Protein AF-A0A8S4QIA6-F1 (afdb_monomer_lite)

pLDDT: mean 75.53, std 24.46, range [36.22, 97.0]

Sequence (91 aa):
MVEHRLKNAQRAMERAMLGFSLLDRIPNVEIRNRTEITDIVQRAATLKWSWAGHMCRREGRAVEASDSGLTTAHWTGEASADHQLDGGMIS

Secondary structure (DSSP, 8-state):
-HHHHHHHHHHHHHHHHHT--STT---HHHHHHHH-PPPHHHHHHHHHHHHHHHHHHHHTTSSSSSSS-----------------------

Organism: NCBI:txid348720

Foldseek 3Di:
DVLVVLQVVVQVVLCVVVVHDVVVVDDPVVSCVVPVDDRPVVVVVVVVVVVVVVVVVVVVPPPPPPPPDDDPPDDDDDDPDDDDDDDDDDD

Structure (mmCIF, N/CA/C/O backbone):
data_AF-A0A8S4QIA6-F1
#
_entry.id   AF-A0A8S4QIA6-F1
#
loop_
_atom_site.group_PDB
_atom_site.id
_atom_site.type_symbol
_atom_site.label_atom_id
_atom_site.label_alt_id
_atom_site.label_comp_id
_atom_site.label_asym_id
_atom_site.label_entity_id
_atom_site.label_seq_id
_atom_site.pdbx_PDB_ins_code
_atom_site.Cartn_x
_atom_site.Cartn_y
_atom_site.Cartn_z
_atom_site.occupancy
_atom_site.B_iso_or_equiv
_atom_site.auth_seq_id
_atom_site.auth_comp_id
_atom_site.auth_asym_id
_atom_site.auth_atom_id
_atom_site.pdbx_PDB_model_num
ATOM 1 N N . MET A 1 1 ? -10.060 8.492 -9.326 1.00 71.81 1 MET A N 1
ATOM 2 C CA . MET A 1 1 ? -11.351 7.791 -9.101 1.00 71.81 1 MET A CA 1
ATOM 3 C C . MET A 1 1 ? -11.180 6.276 -8.924 1.00 71.81 1 MET A C 1
ATOM 5 O O . MET A 1 1 ? -11.547 5.772 -7.872 1.00 71.81 1 MET A O 1
ATOM 9 N N . VAL A 1 2 ? -10.585 5.550 -9.885 1.00 86.56 2 VAL A N 1
ATOM 10 C CA . VAL A 1 2 ? -10.371 4.082 -9.792 1.00 86.56 2 VAL A CA 1
ATOM 11 C C . VAL A 1 2 ? -9.426 3.692 -8.648 1.00 86.56 2 VAL A C 1
ATOM 13 O O . VAL A 1 2 ? -9.734 2.792 -7.875 1.00 86.56 2 VAL A O 1
ATOM 16 N N . GLU A 1 3 ? -8.333 4.435 -8.475 1.00 92.75 3 GLU A N 1
ATOM 17 C CA . GLU A 1 3 ? -7.350 4.220 -7.406 1.00 92.75 3 GLU A CA 1
ATOM 18 C C . GLU A 1 3 ? -7.975 4.190 -6.000 1.00 92.75 3 GLU A C 1
ATOM 20 O O . GLU A 1 3 ? -7.710 3.299 -5.198 1.00 92.75 3 GLU A O 1
ATOM 25 N N . HIS A 1 4 ? -8.859 5.150 -5.719 1.00 94.94 4 HIS A N 1
ATOM 26 C CA . HIS A 1 4 ? -9.530 5.269 -4.428 1.00 94.94 4 HIS A CA 1
ATOM 27 C C . HIS A 1 4 ? -10.442 4.068 -4.144 1.00 94.94 4 HIS A C 1
ATOM 29 O O . HIS A 1 4 ? -10.477 3.561 -3.026 1.00 94.94 4 HIS A O 1
ATOM 35 N N . ARG A 1 5 ? -11.143 3.568 -5.170 1.00 95.69 5 ARG A N 1
ATOM 36 C CA . ARG A 1 5 ? -12.012 2.390 -5.040 1.00 95.69 5 ARG A CA 1
ATOM 37 C C . ARG A 1 5 ? -11.206 1.130 -4.738 1.00 95.69 5 ARG A C 1
ATOM 39 O O . ARG A 1 5 ? -11.607 0.370 -3.864 1.00 95.69 5 ARG A O 1
ATOM 46 N N . LEU A 1 6 ? -10.063 0.948 -5.401 1.00 95.50 6 LEU A N 1
ATOM 47 C CA . LEU A 1 6 ? -9.164 -0.180 -5.140 1.00 95.50 6 LEU A CA 1
ATOM 48 C C . LEU A 1 6 ? -8.593 -0.123 -3.721 1.00 95.50 6 LEU A C 1
ATOM 50 O O . LEU A 1 6 ? -8.650 -1.115 -3.001 1.00 95.50 6 LEU A O 1
ATOM 54 N N . LYS A 1 7 ? -8.134 1.055 -3.283 1.00 94.56 7 LYS A N 1
ATOM 55 C CA . LYS A 1 7 ? -7.659 1.264 -1.907 1.00 94.56 7 LYS A CA 1
ATOM 56 C C . LYS A 1 7 ? -8.741 0.961 -0.869 1.00 94.56 7 LYS A C 1
ATOM 58 O O . LYS A 1 7 ? -8.451 0.334 0.146 1.00 94.56 7 LYS A O 1
ATOM 63 N N . ASN A 1 8 ? -9.983 1.375 -1.111 1.00 94.56 8 ASN A N 1
ATOM 64 C CA . ASN A 1 8 ? -11.089 1.094 -0.194 1.00 94.56 8 ASN A CA 1
ATOM 65 C C . ASN A 1 8 ? -11.465 -0.390 -0.174 1.00 94.56 8 ASN A C 1
ATOM 67 O O . ASN A 1 8 ? -11.675 -0.936 0.905 1.00 94.56 8 ASN A O 1
ATOM 71 N N . ALA A 1 9 ? -11.499 -1.045 -1.337 1.00 95.94 9 ALA A N 1
ATOM 72 C CA . ALA A 1 9 ? -11.754 -2.479 -1.432 1.00 95.94 9 ALA A CA 1
ATOM 73 C C . ALA A 1 9 ? -10.675 -3.294 -0.701 1.00 95.94 9 ALA A C 1
ATOM 75 O O . ALA A 1 9 ? -11.010 -4.164 0.100 1.00 95.94 9 ALA A O 1
ATOM 76 N N . GLN A 1 10 ? -9.395 -2.956 -0.896 1.00 96.56 10 GLN A N 1
ATOM 77 C CA . GLN A 1 10 ? -8.289 -3.568 -0.158 1.00 96.56 10 GLN A CA 1
ATOM 78 C C . GLN A 1 10 ? -8.464 -3.390 1.358 1.00 96.56 10 GLN A C 1
ATOM 80 O O . GLN A 1 10 ? -8.444 -4.368 2.094 1.00 96.56 10 GLN A O 1
ATOM 85 N N . ARG A 1 11 ? -8.730 -2.167 1.834 1.00 95.06 11 ARG A N 1
ATOM 86 C CA . ARG A 1 11 ? -8.932 -1.882 3.270 1.00 95.06 11 ARG A CA 1
ATOM 87 C C . ARG A 1 11 ? -10.124 -2.612 3.887 1.00 95.06 11 ARG A C 1
ATOM 89 O O . ARG A 1 11 ? -10.107 -2.887 5.086 1.00 95.06 11 ARG A O 1
ATOM 96 N N . ALA A 1 12 ? -11.181 -2.839 3.111 1.00 95.06 12 ALA A N 1
ATOM 97 C CA . ALA A 1 12 ? -12.335 -3.614 3.552 1.00 95.06 12 ALA A CA 1
ATOM 98 C C . ALA A 1 12 ? -11.972 -5.100 3.680 1.00 95.06 12 ALA A C 1
ATOM 100 O O . ALA A 1 12 ? -12.303 -5.716 4.690 1.00 95.06 12 ALA A O 1
ATOM 101 N N . MET A 1 13 ? -11.227 -5.645 2.712 1.00 96.75 13 MET A N 1
ATOM 102 C CA . MET A 1 13 ? -10.690 -7.007 2.792 1.00 96.75 13 MET A CA 1
ATOM 103 C C . MET A 1 13 ? -9.755 -7.194 3.986 1.00 96.75 13 MET A C 1
ATOM 105 O O . MET A 1 13 ? -9.948 -8.129 4.751 1.00 96.75 13 MET A O 1
ATOM 109 N N . GLU A 1 14 ? -8.786 -6.300 4.183 1.00 96.81 14 GLU A N 1
ATOM 110 C CA . GLU A 1 14 ? -7.832 -6.391 5.296 1.00 96.81 14 GLU A CA 1
ATOM 111 C C . GLU A 1 14 ? -8.542 -6.397 6.660 1.00 96.81 14 GLU A C 1
ATOM 113 O O . GLU A 1 14 ? -8.181 -7.160 7.553 1.00 96.81 14 GLU A O 1
ATOM 118 N N . ARG A 1 15 ? -9.600 -5.588 6.816 1.00 96.62 15 ARG A N 1
ATOM 119 C CA . ARG A 1 15 ? -10.441 -5.607 8.022 1.00 96.62 15 ARG A CA 1
ATOM 120 C C . ARG A 1 15 ? -11.157 -6.938 8.200 1.00 96.62 15 ARG A C 1
ATOM 122 O O . ARG A 1 15 ? -11.116 -7.491 9.293 1.00 96.62 15 ARG A O 1
ATOM 129 N N . ALA A 1 16 ? -11.768 -7.458 7.138 1.00 95.44 16 ALA A N 1
ATOM 130 C CA . ALA A 1 16 ? -12.464 -8.740 7.184 1.00 95.44 16 ALA A CA 1
ATOM 131 C C . ALA A 1 16 ? -11.514 -9.902 7.524 1.00 95.44 16 ALA A C 1
ATOM 133 O O . ALA A 1 16 ? -11.871 -10.753 8.332 1.00 95.44 16 ALA A O 1
ATOM 134 N N . MET A 1 17 ? -10.291 -9.901 6.981 1.00 95.19 17 MET A N 1
ATOM 135 C CA . MET A 1 17 ? -9.258 -10.904 7.280 1.00 95.19 17 MET A CA 1
ATOM 136 C C . MET A 1 17 ? -8.873 -10.937 8.763 1.00 95.19 17 MET A C 1
ATOM 138 O O . MET A 1 17 ? -8.615 -12.008 9.302 1.00 95.19 17 MET A O 1
ATOM 142 N N . LEU A 1 18 ? -8.842 -9.775 9.421 1.00 95.62 18 LEU A N 1
ATOM 143 C CA . LEU A 1 18 ? -8.509 -9.651 10.843 1.00 95.62 18 LEU A CA 1
ATOM 144 C C . LEU A 1 18 ? -9.738 -9.690 11.768 1.00 95.62 18 LEU A C 1
ATOM 146 O O . LEU A 1 18 ? -9.584 -9.595 12.983 1.00 95.62 18 LEU A O 1
ATOM 150 N N . GLY A 1 19 ? -10.950 -9.802 11.216 1.00 95.69 19 GLY A N 1
ATOM 151 C CA . GLY A 1 19 ? -12.195 -9.780 11.986 1.00 95.69 19 GLY A CA 1
ATOM 152 C C . GLY A 1 19 ? -12.560 -8.410 12.572 1.00 95.69 19 GLY A C 1
ATOM 153 O O . GLY A 1 19 ? -13.316 -8.349 13.537 1.00 95.69 19 GLY A O 1
ATOM 154 N N . PHE A 1 20 ? -12.042 -7.311 12.014 1.00 95.50 20 PHE A N 1
ATOM 155 C CA . PHE A 1 20 ? -12.322 -5.958 12.498 1.00 95.50 20 PHE A CA 1
ATOM 156 C C . PHE A 1 20 ? -13.533 -5.318 11.828 1.00 95.50 20 PHE A C 1
ATOM 158 O O . PHE A 1 20 ? -13.719 -5.366 10.610 1.00 95.50 20 PHE A O 1
ATOM 165 N N . SER A 1 21 ? -14.307 -4.612 12.640 1.00 93.81 21 SER A N 1
ATOM 166 C CA . SER A 1 21 ? -15.393 -3.735 12.229 1.00 93.81 21 SER A CA 1
ATOM 167 C C . SER A 1 21 ? -14.928 -2.274 12.125 1.00 93.81 21 SER A C 1
ATOM 169 O O . SER A 1 21 ? -13.812 -1.902 12.492 1.00 93.81 21 SER A O 1
ATOM 171 N N . LEU A 1 22 ? -15.800 -1.394 11.622 1.00 91.94 22 LEU A N 1
ATOM 172 C CA . LEU A 1 22 ? -15.543 0.053 11.629 1.00 91.94 22 LEU A CA 1
ATOM 173 C C . LEU A 1 22 ? -15.654 0.669 13.035 1.00 91.94 22 LEU A C 1
ATOM 175 O O . LEU A 1 22 ? -15.063 1.721 13.284 1.00 91.94 22 LEU A O 1
ATOM 179 N N . LEU A 1 23 ? -16.393 0.026 13.945 1.00 94.69 23 LEU A N 1
AT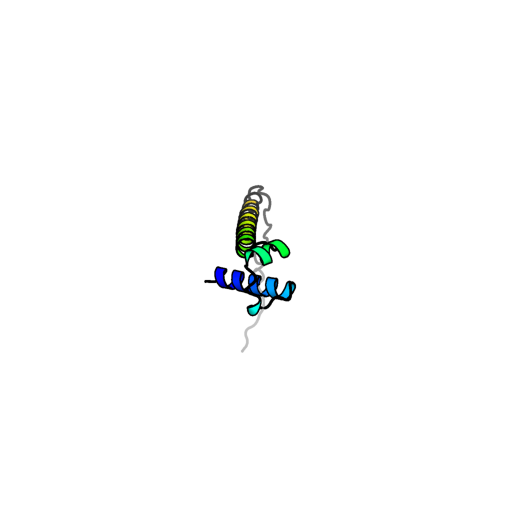OM 180 C CA . LEU A 1 23 ? -16.616 0.514 15.310 1.00 94.69 23 LEU A CA 1
ATOM 181 C C . LEU A 1 23 ? -15.372 0.372 16.186 1.00 94.69 23 LEU A C 1
ATOM 183 O O . LEU A 1 23 ? -15.173 1.189 17.081 1.00 94.69 23 LEU A O 1
ATOM 187 N N . ASP A 1 24 ? -14.501 -0.583 15.861 1.00 94.12 24 ASP A N 1
ATOM 188 C CA . ASP A 1 24 ? -13.240 -0.811 16.574 1.00 94.12 24 ASP A CA 1
ATOM 189 C C . ASP A 1 24 ? -12.249 0.350 16.397 1.00 94.12 24 ASP A C 1
ATOM 191 O O . ASP A 1 24 ? -11.261 0.445 17.120 1.00 94.12 24 ASP A O 1
ATOM 195 N N . ARG A 1 25 ? -12.499 1.243 15.422 1.00 93.38 25 ARG A N 1
ATOM 196 C CA . ARG A 1 25 ? -11.692 2.444 15.131 1.00 93.38 25 ARG A CA 1
ATOM 197 C C . ARG A 1 25 ? -10.187 2.161 15.013 1.00 93.38 25 ARG A C 1
ATOM 199 O O . ARG A 1 25 ? -9.368 3.049 15.245 1.00 93.38 25 ARG A O 1
ATOM 206 N N . ILE A 1 26 ? -9.824 0.948 14.589 1.00 95.12 26 ILE A N 1
ATOM 207 C CA . ILE A 1 26 ? -8.428 0.551 14.399 1.00 95.12 26 ILE A CA 1
ATOM 208 C C . ILE A 1 26 ? -7.803 1.428 13.300 1.00 95.12 26 ILE A C 1
ATOM 210 O O . ILE A 1 26 ? -8.365 1.540 12.197 1.00 95.12 26 ILE A O 1
ATOM 214 N N . PRO A 1 27 ? -6.640 2.049 13.561 1.00 94.12 27 PRO A N 1
ATOM 215 C CA . PRO A 1 27 ? -5.979 2.890 12.580 1.00 94.12 27 PRO A CA 1
ATOM 216 C C . PRO A 1 27 ? -5.470 2.054 11.400 1.00 94.12 27 PRO A C 1
ATOM 218 O O . PRO A 1 27 ? -4.989 0.934 11.551 1.00 94.12 27 PRO A O 1
ATOM 221 N N . ASN A 1 28 ? -5.522 2.626 10.195 1.00 90.62 28 ASN A N 1
ATOM 222 C CA . ASN A 1 28 ? -5.124 1.918 8.971 1.00 90.62 28 ASN A CA 1
ATOM 223 C C . ASN A 1 28 ? -3.651 1.471 8.974 1.00 90.62 28 ASN A C 1
ATOM 225 O O . ASN A 1 28 ? -3.312 0.522 8.277 1.00 90.62 28 ASN A O 1
ATOM 229 N N . VAL A 1 29 ? -2.777 2.159 9.718 1.00 91.31 29 VAL A N 1
ATOM 230 C CA . VAL A 1 29 ? -1.363 1.772 9.843 1.00 91.31 29 VAL A CA 1
ATOM 231 C C . VAL A 1 29 ? -1.212 0.434 10.568 1.00 91.31 29 VAL A C 1
ATOM 233 O O . VAL A 1 29 ? -0.439 -0.406 10.133 1.00 91.31 29 VAL A O 1
ATOM 236 N N . GLU A 1 30 ? -2.028 0.192 11.592 1.00 94.19 30 GLU A N 1
ATOM 237 C CA . GLU A 1 30 ? -2.000 -1.047 12.370 1.00 94.19 30 GLU A CA 1
ATOM 238 C C . GLU A 1 30 ? -2.497 -2.233 11.537 1.00 94.19 30 GLU A C 1
ATOM 240 O O . GLU A 1 30 ? -1.882 -3.294 11.517 1.00 94.19 30 GLU A O 1
ATOM 245 N N . ILE A 1 31 ? -3.578 -2.031 10.776 1.00 93.81 31 ILE A N 1
ATOM 246 C CA . ILE A 1 31 ? -4.122 -3.050 9.865 1.00 93.81 31 ILE A CA 1
ATOM 247 C C . ILE A 1 31 ? -3.084 -3.440 8.802 1.00 93.81 31 ILE A C 1
ATOM 249 O O . ILE A 1 31 ? -2.912 -4.622 8.507 1.00 93.81 31 ILE A O 1
ATOM 253 N N . ARG A 1 32 ? -2.349 -2.461 8.261 1.00 92.56 32 ARG A N 1
ATOM 254 C CA . ARG A 1 32 ? -1.273 -2.709 7.289 1.00 92.56 32 ARG A CA 1
ATOM 255 C C . ARG A 1 32 ? -0.083 -3.432 7.903 1.00 92.56 32 ARG A C 1
ATOM 257 O O . ARG A 1 32 ? 0.420 -4.358 7.283 1.00 92.56 32 ARG A O 1
ATOM 264 N N . ASN A 1 33 ? 0.328 -3.056 9.113 1.00 94.06 33 ASN A N 1
ATOM 265 C CA . ASN A 1 33 ? 1.440 -3.711 9.804 1.00 94.06 33 ASN A CA 1
ATOM 266 C C . ASN A 1 33 ? 1.140 -5.182 10.120 1.00 94.06 33 ASN A C 1
ATOM 268 O O . ASN A 1 33 ? 2.043 -6.003 10.081 1.00 94.06 33 ASN A O 1
ATOM 272 N N . ARG A 1 34 ? -0.120 -5.524 10.418 1.00 93.94 34 ARG A N 1
ATOM 273 C CA . ARG A 1 34 ? -0.517 -6.913 10.706 1.00 93.94 34 ARG A CA 1
ATOM 274 C C . ARG A 1 34 ? -0.694 -7.777 9.464 1.00 93.94 34 ARG A C 1
ATOM 276 O O . ARG A 1 34 ? -0.499 -8.982 9.541 1.00 93.94 34 ARG A O 1
ATOM 283 N N . THR A 1 35 ? -1.153 -7.188 8.362 1.00 94.62 35 THR A N 1
ATOM 284 C CA . THR A 1 35 ? -1.454 -7.944 7.135 1.00 94.62 35 THR A CA 1
ATOM 285 C C . THR A 1 35 ? -0.274 -8.017 6.179 1.00 94.62 35 THR A C 1
ATOM 287 O O . THR A 1 35 ? -0.203 -8.961 5.400 1.00 94.62 35 THR A O 1
ATOM 290 N N . GLU A 1 36 ? 0.615 -7.019 6.197 1.00 93.00 36 GLU A N 1
ATOM 291 C CA . GLU A 1 36 ? 1.768 -6.896 5.293 1.00 93.00 36 GLU A CA 1
ATOM 292 C C . GLU A 1 36 ? 1.390 -6.976 3.798 1.00 93.00 36 GLU A C 1
ATOM 294 O O . GLU A 1 36 ? 2.221 -7.228 2.922 1.00 93.00 36 GLU A O 1
ATOM 299 N N . ILE A 1 37 ? 0.116 -6.722 3.474 1.00 91.94 37 ILE A N 1
ATOM 300 C CA . ILE A 1 37 ? -0.395 -6.788 2.107 1.00 91.94 37 ILE A CA 1
ATOM 301 C C . ILE A 1 37 ? 0.152 -5.603 1.308 1.00 91.94 37 ILE A C 1
ATOM 303 O O . ILE A 1 37 ? 0.041 -4.438 1.694 1.00 91.94 37 ILE A O 1
ATOM 307 N N . THR A 1 38 ? 0.721 -5.905 0.141 1.00 92.81 38 THR A N 1
ATOM 308 C CA . THR A 1 38 ? 1.243 -4.896 -0.788 1.00 92.81 38 THR A CA 1
ATOM 309 C C . THR A 1 38 ? 0.141 -3.930 -1.235 1.00 92.81 38 THR A C 1
ATOM 311 O O . THR A 1 38 ? -0.974 -4.345 -1.548 1.00 92.81 38 THR A O 1
ATOM 314 N N . ASP A 1 39 ? 0.453 -2.633 -1.323 1.00 92.44 39 ASP A N 1
ATOM 315 C CA . ASP A 1 39 ? -0.497 -1.629 -1.811 1.00 92.44 39 ASP A CA 1
ATOM 316 C C . ASP A 1 39 ? -0.924 -1.935 -3.260 1.00 92.44 39 ASP A C 1
ATOM 318 O O . ASP A 1 39 ? -0.103 -2.019 -4.183 1.00 92.44 39 ASP A O 1
ATOM 322 N N . ILE A 1 40 ? -2.232 -2.100 -3.463 1.00 94.94 40 ILE A N 1
ATOM 323 C CA . ILE A 1 40 ? -2.812 -2.511 -4.745 1.00 94.94 40 ILE A CA 1
ATOM 324 C C . ILE A 1 40 ? -2.510 -1.526 -5.874 1.00 94.94 40 ILE A C 1
ATOM 326 O O . ILE A 1 40 ? -2.395 -1.935 -7.029 1.00 94.94 40 ILE A O 1
ATOM 330 N N . VAL A 1 41 ? -2.357 -0.236 -5.569 1.00 95.25 41 VAL A N 1
ATOM 331 C CA . VAL A 1 41 ? -2.096 0.791 -6.584 1.00 95.25 41 VAL A CA 1
ATOM 332 C C . VAL A 1 41 ? -0.678 0.651 -7.095 1.00 95.25 41 VAL A C 1
ATOM 334 O O . VAL A 1 41 ? -0.460 0.644 -8.307 1.00 95.25 41 VAL A O 1
ATOM 337 N N . GLN A 1 42 ? 0.272 0.477 -6.177 1.00 95.25 42 GLN A N 1
ATOM 338 C CA . GLN A 1 42 ? 1.661 0.211 -6.534 1.00 95.25 42 GLN A CA 1
ATOM 339 C C . GLN A 1 42 ? 1.765 -1.084 -7.338 1.00 95.25 42 GLN A C 1
ATOM 341 O O . GLN A 1 42 ? 2.363 -1.097 -8.414 1.00 95.25 42 GLN A O 1
ATOM 346 N N . ARG A 1 43 ? 1.109 -2.158 -6.882 1.00 95.88 43 ARG A N 1
ATOM 347 C CA . ARG A 1 43 ? 1.131 -3.441 -7.592 1.00 95.88 43 ARG A CA 1
ATOM 348 C C . ARG A 1 43 ? 0.538 -3.335 -8.997 1.00 95.88 43 ARG A C 1
ATOM 350 O O . ARG A 1 43 ? 1.140 -3.846 -9.943 1.00 95.88 43 ARG A O 1
ATOM 357 N N . ALA A 1 44 ? -0.600 -2.658 -9.144 1.00 95.50 44 ALA A N 1
ATOM 358 C CA . ALA A 1 44 ? -1.244 -2.434 -10.434 1.00 95.50 44 ALA A CA 1
ATOM 359 C C . ALA A 1 44 ? -0.367 -1.594 -11.375 1.00 95.50 44 ALA A C 1
ATOM 361 O O . ALA A 1 44 ? -0.235 -1.932 -12.552 1.00 95.50 44 ALA A O 1
ATOM 362 N N . ALA A 1 45 ? 0.276 -0.540 -10.864 1.00 95.75 45 ALA A N 1
ATOM 363 C CA . ALA A 1 45 ? 1.201 0.279 -11.643 1.00 95.75 45 ALA A CA 1
ATOM 364 C C . ALA A 1 45 ? 2.410 -0.538 -12.124 1.00 95.75 45 ALA A C 1
ATOM 366 O O . ALA A 1 45 ? 2.734 -0.511 -13.311 1.00 95.75 45 ALA A O 1
ATOM 367 N N . THR A 1 46 ? 3.028 -1.323 -11.240 1.00 96.81 46 THR A N 1
ATOM 368 C CA . THR A 1 46 ? 4.157 -2.196 -11.591 1.00 96.81 46 THR A CA 1
ATOM 369 C C . THR A 1 46 ? 3.773 -3.213 -12.658 1.00 96.81 46 THR A C 1
ATOM 371 O O . THR A 1 46 ? 4.514 -3.401 -13.620 1.00 96.81 46 THR A O 1
ATOM 374 N N . LEU A 1 47 ? 2.606 -3.851 -12.530 1.00 96.25 47 LEU A N 1
ATOM 375 C CA . LEU A 1 47 ? 2.110 -4.792 -13.537 1.00 96.25 47 LEU A CA 1
ATOM 376 C C . LEU A 1 47 ? 1.883 -4.111 -14.887 1.00 96.25 47 LEU A C 1
ATOM 378 O O . LEU A 1 47 ? 2.313 -4.636 -15.912 1.00 96.25 47 LEU A O 1
ATOM 382 N N . LYS A 1 48 ? 1.270 -2.923 -14.884 1.00 95.69 48 LYS A N 1
ATOM 383 C CA . LYS A 1 48 ? 1.042 -2.139 -16.101 1.00 95.69 48 LYS A CA 1
ATOM 384 C C . LYS A 1 48 ? 2.357 -1.830 -16.822 1.00 95.69 48 LYS A C 1
ATOM 386 O O . LYS A 1 48 ? 2.460 -2.058 -18.025 1.00 95.69 48 LYS A O 1
ATOM 391 N N . TRP A 1 49 ? 3.363 -1.345 -16.095 1.00 97.00 49 TRP A N 1
ATOM 392 C CA . TRP A 1 49 ? 4.665 -1.008 -16.679 1.00 97.00 49 TRP A CA 1
ATOM 393 C C . TRP A 1 49 ? 5.466 -2.239 -17.100 1.00 97.00 49 TRP A C 1
ATOM 395 O O . TRP A 1 49 ? 6.103 -2.227 -18.152 1.00 97.00 49 TRP A O 1
ATOM 405 N N . SER A 1 50 ? 5.394 -3.323 -16.327 1.00 96.81 50 SER A N 1
ATOM 406 C CA . SER A 1 50 ? 6.008 -4.604 -16.682 1.00 96.81 50 SER A CA 1
ATOM 407 C C . SER A 1 50 ? 5.443 -5.150 -17.995 1.00 96.81 50 SER A C 1
ATOM 409 O O . SER A 1 50 ? 6.210 -5.538 -18.880 1.00 96.81 50 SER A O 1
ATOM 411 N N . TRP A 1 51 ? 4.117 -5.105 -18.157 1.00 96.25 51 TRP A N 1
ATOM 412 C CA . TRP A 1 51 ? 3.450 -5.500 -19.393 1.00 96.25 51 TRP A CA 1
ATOM 413 C C . TRP A 1 51 ? 3.867 -4.619 -20.574 1.00 96.25 51 TRP A C 1
ATOM 415 O O . TRP A 1 51 ? 4.268 -5.152 -21.606 1.00 96.25 51 TRP A O 1
ATOM 425 N N . ALA A 1 52 ? 3.865 -3.292 -20.409 1.00 94.88 52 ALA A N 1
ATOM 426 C CA . ALA A 1 52 ? 4.309 -2.373 -21.458 1.00 94.88 52 ALA A CA 1
ATOM 427 C C . ALA A 1 52 ? 5.752 -2.680 -21.899 1.00 94.88 52 ALA A C 1
ATOM 429 O O . ALA A 1 52 ? 6.029 -2.801 -23.090 1.00 94.88 52 ALA A O 1
ATOM 430 N N . GLY A 1 53 ? 6.656 -2.916 -20.942 1.00 95.25 53 GLY A N 1
ATOM 431 C CA . GLY A 1 53 ? 8.033 -3.308 -21.240 1.00 95.25 53 GLY A CA 1
ATOM 432 C C . GLY A 1 53 ? 8.149 -4.666 -21.941 1.00 95.25 53 GLY A C 1
ATOM 433 O O . GLY A 1 53 ? 9.010 -4.838 -22.802 1.00 95.25 53 GLY A O 1
ATOM 434 N N . HIS A 1 54 ? 7.298 -5.639 -21.600 1.00 92.44 54 HIS A N 1
ATOM 435 C CA . HIS A 1 54 ? 7.240 -6.922 -22.306 1.00 92.44 54 HIS A CA 1
ATOM 436 C C . HIS A 1 54 ? 6.781 -6.751 -23.761 1.00 92.44 54 HIS A C 1
ATOM 438 O O . HIS A 1 54 ? 7.407 -7.322 -24.652 1.00 92.44 54 HIS A O 1
ATOM 444 N N . MET A 1 55 ? 5.755 -5.931 -24.006 1.00 93.00 55 MET A N 1
ATOM 445 C CA . MET A 1 55 ? 5.261 -5.639 -25.356 1.00 93.00 55 MET A CA 1
ATOM 446 C C . MET A 1 55 ? 6.346 -4.995 -26.227 1.00 93.00 55 MET A C 1
ATOM 448 O O . MET A 1 55 ? 6.645 -5.521 -27.296 1.00 93.00 55 MET A O 1
ATOM 452 N N . CYS A 1 56 ? 7.035 -3.962 -25.727 1.00 90.75 56 CYS A N 1
ATOM 453 C CA . CYS A 1 56 ? 8.142 -3.318 -26.447 1.00 90.75 56 CYS A CA 1
ATOM 454 C C . CYS A 1 56 ? 9.252 -4.303 -26.857 1.00 90.75 56 CYS A C 1
ATOM 456 O O . CYS A 1 56 ? 9.804 -4.196 -27.948 1.00 90.75 56 CYS A O 1
ATOM 458 N N . ARG A 1 57 ? 9.578 -5.287 -26.006 1.00 86.88 57 ARG A N 1
ATOM 459 C CA . ARG A 1 57 ? 10.577 -6.323 -26.333 1.00 86.88 57 ARG A CA 1
ATOM 460 C C . ARG A 1 57 ? 10.079 -7.342 -27.357 1.00 86.88 57 ARG A C 1
ATOM 462 O O . ARG A 1 57 ? 10.895 -7.937 -28.053 1.00 86.88 57 ARG A O 1
ATOM 469 N N . ARG A 1 58 ? 8.766 -7.570 -27.435 1.00 75.12 58 ARG A N 1
ATOM 470 C CA . ARG A 1 58 ? 8.165 -8.509 -28.390 1.00 75.12 58 ARG A CA 1
ATOM 471 C C . ARG A 1 58 ? 8.105 -7.920 -29.801 1.00 75.12 58 ARG A C 1
ATOM 473 O O . ARG A 1 58 ? 8.351 -8.649 -30.754 1.00 75.12 58 ARG A O 1
ATOM 480 N N . GLU A 1 59 ? 7.846 -6.619 -29.923 1.00 61.84 59 GLU A N 1
ATOM 481 C CA . GLU A 1 59 ? 7.851 -5.903 -31.210 1.00 61.84 59 GLU A CA 1
ATOM 482 C C . GLU A 1 59 ? 9.251 -5.869 -31.864 1.00 61.84 59 GLU A C 1
ATOM 484 O O . GLU A 1 59 ? 9.369 -5.888 -33.085 1.00 61.84 59 GLU A O 1
ATOM 489 N N . GLY A 1 60 ? 10.329 -5.885 -31.069 1.00 56.19 60 GLY A N 1
ATOM 490 C CA . GLY A 1 60 ? 11.711 -5.780 -31.558 1.00 56.19 60 GLY A CA 1
ATOM 491 C C . GLY A 1 60 ? 12.294 -7.020 -32.256 1.00 56.19 60 GLY A C 1
ATOM 492 O O . GLY A 1 60 ? 13.427 -6.954 -32.715 1.00 56.19 60 GLY A O 1
ATOM 493 N N . ARG A 1 61 ? 11.570 -8.148 -32.345 1.00 49.28 61 ARG A N 1
ATOM 494 C CA . ARG A 1 61 ? 12.071 -9.404 -32.957 1.00 49.28 61 ARG A CA 1
ATOM 495 C C . ARG A 1 61 ? 11.465 -9.715 -34.337 1.00 49.28 61 ARG A C 1
ATOM 497 O O . ARG A 1 61 ? 11.672 -10.800 -34.865 1.00 49.28 61 ARG A O 1
ATOM 504 N N . ALA A 1 62 ? 10.683 -8.811 -34.922 1.00 48.56 62 ALA A N 1
ATOM 505 C CA . ALA A 1 62 ? 10.008 -9.073 -36.199 1.00 48.56 62 ALA A CA 1
ATOM 506 C C . ALA A 1 62 ? 10.739 -8.509 -37.432 1.00 48.56 62 ALA A C 1
ATOM 508 O O . ALA A 1 62 ? 10.283 -8.741 -38.545 1.00 48.56 62 ALA A O 1
ATOM 509 N N . VAL A 1 63 ? 11.857 -7.791 -37.265 1.00 49.44 63 VAL A N 1
ATOM 510 C CA . VAL A 1 63 ? 12.508 -7.072 -38.382 1.00 49.44 63 VAL A CA 1
ATOM 511 C C . VAL A 1 63 ? 13.794 -7.743 -38.891 1.00 49.44 63 VAL A C 1
ATOM 513 O O . VAL A 1 63 ? 14.346 -7.308 -39.888 1.00 49.44 63 VAL A O 1
ATOM 516 N N . GLU A 1 64 ? 14.250 -8.842 -38.284 1.00 43.50 64 GLU A N 1
ATOM 517 C CA . GLU A 1 64 ? 15.499 -9.518 -38.696 1.00 43.50 64 GLU A CA 1
ATOM 518 C C . GLU A 1 64 ? 15.283 -10.817 -39.495 1.00 43.50 64 GLU A C 1
ATOM 520 O O . GLU A 1 64 ? 16.247 -11.452 -39.908 1.00 43.50 64 GLU A O 1
ATOM 525 N N . ALA A 1 65 ? 14.034 -11.218 -39.761 1.00 48.41 65 ALA A N 1
ATOM 526 C CA . ALA A 1 65 ? 13.727 -12.418 -40.553 1.00 48.41 65 ALA A CA 1
ATOM 527 C C . ALA A 1 65 ? 13.377 -12.126 -42.028 1.00 48.41 65 ALA A C 1
ATOM 529 O O . ALA A 1 65 ? 12.952 -13.033 -42.740 1.00 48.41 65 ALA A O 1
ATOM 530 N N . SER A 1 66 ? 13.551 -10.881 -42.486 1.00 48.28 66 SER A N 1
ATOM 531 C CA . SER A 1 66 ? 13.198 -10.459 -43.852 1.00 48.28 66 SER A CA 1
ATOM 532 C C . SER A 1 66 ? 14.405 -10.234 -44.774 1.00 48.28 66 SER A C 1
ATOM 534 O O . SER A 1 66 ? 14.208 -10.117 -45.978 1.00 48.28 66 SER A O 1
ATOM 536 N N . ASP A 1 67 ? 15.636 -10.217 -44.245 1.00 48.03 67 ASP A N 1
ATOM 537 C CA . ASP A 1 67 ? 16.846 -9.894 -45.031 1.00 48.03 67 ASP A CA 1
ATOM 538 C C . ASP A 1 67 ? 17.663 -11.109 -45.494 1.00 48.03 67 ASP A C 1
ATOM 540 O O . ASP A 1 67 ? 18.579 -10.976 -46.305 1.00 48.03 67 ASP A O 1
ATOM 544 N N . SER A 1 68 ? 17.314 -12.327 -45.081 1.00 41.7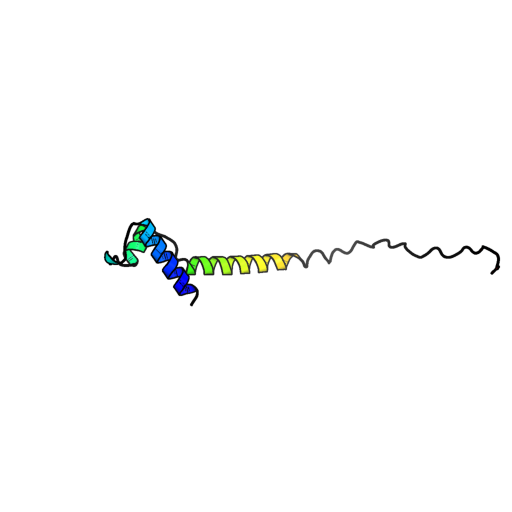2 68 SER A N 1
ATOM 545 C CA . SER A 1 68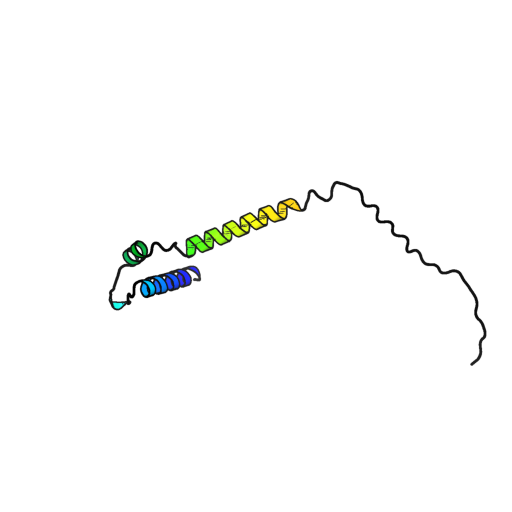 ? 17.823 -13.532 -45.738 1.00 41.72 68 SER A CA 1
ATOM 546 C C . SER A 1 68 ? 16.901 -13.890 -46.901 1.00 41.72 68 SER A C 1
ATOM 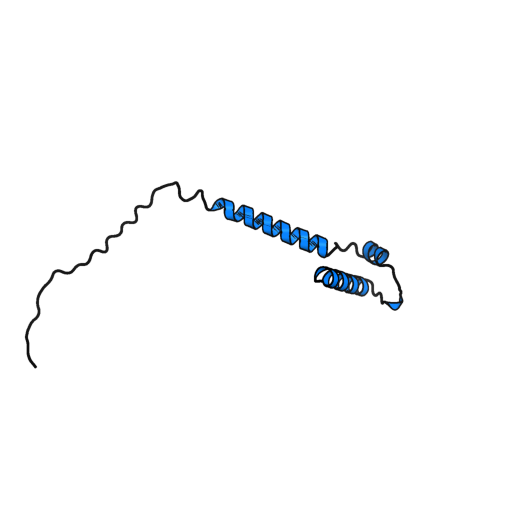548 O O . SER A 1 68 ? 16.010 -14.733 -46.780 1.00 41.72 68 SER A O 1
ATOM 550 N N . GLY A 1 69 ? 17.100 -13.208 -48.028 1.00 51.09 69 GLY A N 1
ATOM 551 C CA . GLY A 1 69 ? 16.503 -13.589 -49.297 1.00 51.09 69 GLY A CA 1
ATOM 552 C C . GLY A 1 69 ? 16.820 -15.047 -49.617 1.00 51.09 69 GLY A C 1
ATOM 553 O O . GLY A 1 69 ? 17.984 -15.408 -49.723 1.00 51.09 69 GLY A O 1
ATOM 554 N N . LEU A 1 70 ? 15.776 -15.867 -49.729 1.00 47.72 70 LEU A N 1
ATOM 555 C CA . LEU A 1 70 ? 15.670 -17.062 -50.570 1.00 47.72 70 LEU A CA 1
ATOM 556 C C . LEU A 1 70 ? 14.278 -17.659 -50.337 1.00 47.72 70 LEU A C 1
ATOM 558 O O . LEU A 1 70 ? 14.057 -18.458 -49.434 1.00 47.72 70 LEU A O 1
ATOM 562 N N . THR A 1 71 ? 13.314 -17.248 -51.152 1.00 45.12 71 THR A N 1
ATOM 563 C CA . THR A 1 71 ? 12.133 -18.061 -51.477 1.00 45.12 71 THR A CA 1
ATOM 564 C C . THR A 1 71 ? 11.522 -17.506 -52.757 1.00 45.12 71 THR A C 1
ATOM 566 O O . THR A 1 71 ? 10.563 -16.740 -52.760 1.00 45.12 71 THR A O 1
ATOM 569 N N . THR A 1 72 ? 12.122 -17.885 -53.884 1.00 43.41 72 THR A N 1
ATOM 570 C CA . THR A 1 72 ? 11.464 -17.820 -55.188 1.00 43.41 72 THR A CA 1
ATOM 571 C C . THR A 1 72 ? 10.311 -18.818 -55.154 1.00 43.41 72 THR A C 1
ATOM 573 O O . THR A 1 72 ? 10.508 -20.021 -55.318 1.00 43.41 72 THR A O 1
ATOM 576 N N . ALA A 1 73 ? 9.106 -18.328 -54.869 1.00 41.03 73 ALA A N 1
ATOM 577 C CA . ALA A 1 73 ? 7.888 -19.100 -55.033 1.00 41.03 73 ALA A CA 1
ATOM 578 C C . ALA A 1 73 ? 7.709 -19.416 -56.526 1.00 41.03 73 ALA A C 1
ATOM 580 O O . ALA A 1 73 ? 7.472 -18.529 -57.344 1.00 41.03 73 ALA A O 1
ATOM 581 N N . HIS A 1 74 ? 7.852 -20.694 -56.862 1.00 42.66 74 HIS A N 1
ATOM 582 C CA . HIS A 1 74 ? 7.440 -21.282 -58.127 1.00 42.66 74 HIS A CA 1
ATOM 583 C C . HIS A 1 74 ? 5.910 -21.176 -58.252 1.00 42.66 74 HIS A C 1
ATOM 585 O O . HIS A 1 74 ? 5.170 -21.986 -57.693 1.00 42.66 74 HIS A O 1
ATOM 591 N N . TRP A 1 75 ? 5.447 -20.155 -58.971 1.00 36.59 75 TRP A N 1
ATOM 592 C CA . TRP A 1 75 ? 4.084 -20.048 -59.483 1.00 36.59 75 TRP A CA 1
ATOM 593 C C . TRP A 1 75 ? 4.076 -20.5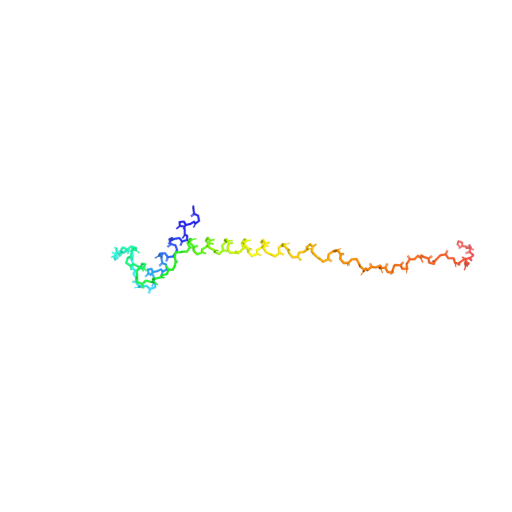11 -60.944 1.00 36.59 75 TRP A C 1
ATOM 595 O O . TRP A 1 75 ? 4.527 -19.783 -61.822 1.00 36.59 75 TRP A O 1
ATOM 605 N N . THR A 1 76 ? 3.550 -21.706 -61.217 1.00 41.38 76 THR A N 1
ATOM 606 C CA . THR A 1 76 ? 3.115 -22.102 -62.568 1.00 41.38 76 THR A CA 1
ATOM 607 C C . THR A 1 76 ? 1.624 -22.386 -62.519 1.00 41.38 76 THR A C 1
ATOM 609 O O . THR A 1 76 ? 1.187 -23.485 -62.182 1.00 41.38 76 THR A O 1
ATOM 612 N N . GLY A 1 77 ? 0.850 -21.353 -62.818 1.00 41.69 77 GLY A N 1
ATOM 613 C CA . GLY A 1 77 ? -0.590 -21.418 -63.004 1.00 41.69 77 GLY A CA 1
ATOM 614 C C . GLY A 1 77 ? -0.970 -20.477 -64.135 1.00 41.69 77 GLY A C 1
ATOM 615 O O . GLY A 1 77 ? -1.696 -19.520 -63.905 1.00 41.69 77 GLY A O 1
ATOM 616 N N . GLU A 1 78 ? -0.419 -20.713 -65.328 1.00 37.72 78 GLU A N 1
ATOM 617 C CA . GLU A 1 78 ? -0.891 -20.083 -66.561 1.00 37.72 78 GLU A CA 1
ATOM 618 C C . GLU A 1 78 ? -1.794 -21.088 -67.280 1.00 37.72 78 GLU A C 1
ATOM 620 O O . GLU A 1 78 ? -1.486 -22.278 -67.396 1.00 37.72 78 GLU A O 1
ATOM 625 N N . ALA A 1 79 ? -2.954 -20.589 -67.676 1.00 39.03 79 ALA A N 1
ATOM 626 C CA . ALA A 1 79 ? -4.094 -21.320 -68.173 1.00 39.03 79 ALA A CA 1
ATOM 627 C C . ALA A 1 79 ? -3.787 -22.154 -69.428 1.00 39.03 79 ALA A C 1
ATOM 629 O O . ALA A 1 79 ? -3.291 -21.652 -70.432 1.00 39.03 79 ALA A O 1
ATOM 630 N N . SER A 1 80 ? -4.190 -23.427 -69.391 1.00 41.44 80 SER A N 1
ATOM 631 C CA . SER A 1 80 ? -4.542 -24.169 -70.602 1.00 41.44 80 SER A CA 1
ATOM 632 C C . SER A 1 80 ? -5.837 -23.594 -71.164 1.00 41.44 80 SER A C 1
ATOM 634 O O . SER A 1 80 ? -6.900 -23.774 -70.572 1.00 41.44 80 SER A O 1
ATOM 636 N N . ALA A 1 81 ? -5.754 -22.934 -72.312 1.00 41.44 81 ALA A N 1
ATOM 637 C CA . ALA A 1 81 ? -6.905 -22.661 -73.157 1.00 41.44 81 ALA A CA 1
ATOM 638 C C . ALA A 1 81 ? -6.477 -22.770 -74.620 1.00 41.44 81 ALA A C 1
ATOM 640 O O . ALA A 1 81 ? -6.337 -21.766 -75.294 1.00 41.44 81 ALA A O 1
ATOM 641 N N . ASP A 1 82 ? -6.273 -24.005 -75.076 1.00 38.31 82 ASP A N 1
ATOM 642 C CA . ASP A 1 82 ? -6.245 -24.370 -76.491 1.00 38.31 82 ASP A CA 1
ATOM 643 C C . ASP A 1 82 ? -6.753 -25.811 -76.614 1.00 38.31 82 ASP A C 1
ATOM 645 O O . ASP A 1 82 ? -5.977 -26.755 -76.480 1.00 38.31 82 ASP A O 1
ATOM 649 N N . HIS A 1 83 ? -8.058 -25.992 -76.835 1.00 38.03 83 HIS A N 1
ATOM 650 C CA . HIS A 1 83 ? -8.556 -26.975 -77.802 1.00 38.03 83 HIS A CA 1
ATOM 651 C C . HIS A 1 83 ? -10.037 -26.744 -78.125 1.00 38.03 83 HIS A C 1
ATOM 653 O O . HIS A 1 83 ? -10.942 -26.930 -77.317 1.00 38.03 83 HIS A O 1
ATOM 659 N N . GLN A 1 84 ? -10.210 -26.318 -79.368 1.00 38.91 84 GLN A N 1
ATOM 660 C CA . GLN A 1 84 ? -11.402 -26.282 -80.194 1.00 38.91 84 GLN A CA 1
ATOM 661 C C . GLN A 1 84 ? -12.125 -27.648 -80.250 1.00 38.91 84 GLN A C 1
ATOM 663 O O . GLN A 1 84 ? -11.458 -28.681 -80.285 1.00 38.91 84 GLN A O 1
ATOM 668 N N . LEU A 1 85 ? -13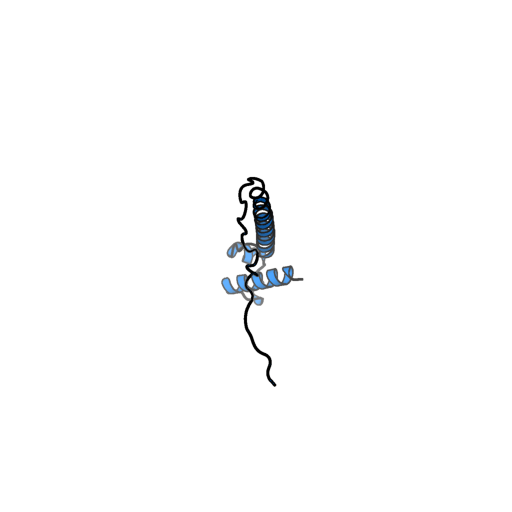.457 -27.585 -80.425 1.00 38.81 85 LEU A N 1
ATOM 669 C CA . LEU A 1 85 ? -14.385 -28.509 -81.123 1.00 38.81 85 LEU A CA 1
ATOM 670 C C . LEU A 1 85 ? -15.498 -29.116 -80.247 1.00 38.81 85 LEU A C 1
ATOM 672 O O . LEU A 1 85 ? -15.304 -30.143 -79.615 1.00 38.81 85 LEU A O 1
ATOM 676 N N . ASP A 1 86 ? -16.692 -28.521 -80.322 1.00 36.22 86 ASP A N 1
ATOM 677 C CA . ASP A 1 86 ? -17.958 -29.186 -80.693 1.00 36.22 86 ASP A CA 1
ATOM 678 C C . ASP A 1 86 ? -18.958 -28.043 -80.981 1.00 36.22 86 ASP A C 1
ATOM 680 O O . ASP A 1 86 ? -19.004 -27.064 -80.244 1.00 36.22 86 ASP A O 1
ATOM 684 N N . GLY A 1 87 ? -19.660 -27.938 -82.105 1.00 43.69 87 GLY A N 1
ATOM 685 C CA . GLY A 1 87 ? -20.483 -28.961 -82.725 1.00 43.69 87 GLY A CA 1
ATOM 686 C C . GLY A 1 87 ? -21.939 -28.494 -82.631 1.00 43.69 87 GLY A C 1
ATOM 687 O O . GLY A 1 87 ? -22.502 -28.436 -81.550 1.00 43.69 87 GLY A O 1
ATOM 688 N N . GLY A 1 88 ? -22.529 -28.128 -83.772 1.00 38.25 88 GLY A N 1
ATOM 689 C CA . GLY A 1 88 ? -23.976 -28.211 -84.000 1.00 38.25 88 GLY A CA 1
ATOM 690 C C . GLY A 1 88 ? -24.895 -27.214 -83.288 1.00 38.25 88 GLY A C 1
ATOM 691 O O . GLY A 1 88 ? -25.357 -27.442 -82.177 1.00 38.25 88 GLY A O 1
ATOM 692 N N . MET A 1 89 ? -25.304 -26.185 -84.036 1.00 38.16 89 MET A N 1
ATOM 693 C CA . MET A 1 89 ? -26.626 -25.570 -83.900 1.00 38.16 89 MET A CA 1
ATOM 694 C C . MET A 1 89 ? -27.723 -26.641 -83.955 1.00 38.16 89 MET A C 1
ATOM 696 O O . MET A 1 89 ? -27.691 -27.446 -84.881 1.00 38.16 89 MET A O 1
ATOM 700 N N . ILE A 1 90 ? -28.729 -26.570 -83.082 1.00 40.16 90 ILE A N 1
ATOM 701 C CA . ILE A 1 90 ? -30.145 -26.474 -83.480 1.00 40.16 90 ILE A CA 1
ATOM 702 C C . ILE A 1 90 ? -31.014 -26.087 -82.278 1.00 40.16 90 ILE A C 1
ATOM 704 O O . ILE A 1 90 ? -30.765 -26.492 -81.145 1.00 40.16 90 ILE A O 1
ATOM 708 N N . SER A 1 91 ? -31.983 -25.229 -82.599 1.00 48.41 91 SER A N 1
ATOM 709 C CA . SER A 1 91 ? -33.090 -24.726 -81.785 1.00 48.41 91 SER A CA 1
ATOM 710 C C . SER A 1 91 ? -34.071 -25.802 -81.335 1.00 48.41 91 SER A C 1
ATOM 712 O O . SER A 1 91 ? -34.117 -26.870 -81.983 1.00 48.41 91 SER A O 1
#

Radius of gyration: 34.65 Å; chains: 1; bounding box: 51×37×101 Å